Protein AF-A0A7J9IGW5-F1 (afdb_monomer)

Radius of gyration: 32.38 Å; Cα contacts (8 Å, |Δi|>4): 20; chains: 1; bounding box: 69×38×93 Å

Organism: NCBI:txid34283

Mean predicted aligned error: 16.5 Å

Sequence (155 aa):
MQTHYVLLLCSFKEQLQQHVRVHAMEAVMACWEIEQSLQSLTGVSPGEGTGATMSDDDDDQVDSDANLFDTSLDGTDSMGFGPLIPTESERSLMERVRHELKHELKQGYKEKIVDIREEILRKRRAGKLPGDTTSVLKAWWQSHSKWPYPTVSST

pLDDT: mean 78.78, std 19.57, range [35.03, 97.94]

Structure (mmCIF, N/CA/C/O backbone):
data_AF-A0A7J9IGW5-F1
#
_entry.id   AF-A0A7J9IGW5-F1
#
loop_
_atom_site.group_PDB
_atom_site.id
_atom_site.type_symbol
_atom_site.label_atom_id
_atom_site.label_alt_id
_atom_site.label_comp_id
_atom_site.label_asym_id
_atom_site.label_entity_id
_atom_site.label_seq_id
_atom_site.pdbx_PDB_ins_code
_atom_site.Cartn_x
_atom_site.Cartn_y
_atom_site.Cartn_z
_atom_site.occupancy
_atom_site.B_iso_or_equiv
_atom_site.auth_seq_id
_atom_site.auth_comp_id
_atom_site.auth_asym_id
_atom_site.auth_atom_id
_atom_site.pdbx_PDB_model_num
ATOM 1 N N . MET A 1 1 ? -18.458 -6.708 67.688 1.00 62.84 1 MET A N 1
ATOM 2 C CA . MET A 1 1 ? -18.883 -7.444 66.475 1.00 62.84 1 MET A CA 1
ATOM 3 C C . MET A 1 1 ? -19.549 -6.536 65.439 1.00 62.84 1 MET A C 1
ATOM 5 O O . MET A 1 1 ? -19.046 -6.483 64.328 1.00 62.84 1 MET A O 1
ATOM 9 N N . GLN A 1 2 ? -20.588 -5.759 65.781 1.00 73.44 2 GLN A N 1
ATOM 10 C CA . GLN A 1 2 ? -21.280 -4.862 64.829 1.00 73.44 2 GLN A CA 1
ATOM 11 C C . GLN A 1 2 ? -20.373 -3.784 64.192 1.00 73.44 2 GLN A C 1
ATOM 13 O O . GLN A 1 2 ? -20.466 -3.508 63.002 1.00 73.44 2 GLN A O 1
ATOM 18 N N . THR A 1 3 ? -19.465 -3.192 64.972 1.00 82.38 3 THR A N 1
ATOM 19 C CA . THR A 1 3 ? -18.587 -2.089 64.539 1.00 82.38 3 THR A CA 1
ATOM 20 C C . THR A 1 3 ? -17.556 -2.506 63.490 1.00 82.38 3 THR A C 1
ATOM 22 O O . THR A 1 3 ? -17.335 -1.775 62.531 1.00 82.38 3 THR A O 1
ATOM 25 N N . HIS A 1 4 ? -16.975 -3.702 63.616 1.00 86.12 4 HIS A N 1
ATOM 26 C CA . HIS A 1 4 ? -16.037 -4.240 62.624 1.00 86.12 4 HIS A CA 1
ATOM 27 C C . HIS A 1 4 ? -16.707 -4.496 61.272 1.00 86.12 4 HIS A C 1
ATOM 29 O O . HIS A 1 4 ? -16.107 -4.239 60.233 1.00 86.12 4 HIS A O 1
ATOM 35 N N . TYR A 1 5 ? -17.960 -4.952 61.286 1.00 90.00 5 TYR A N 1
ATOM 36 C CA . TYR A 1 5 ? -18.729 -5.174 60.065 1.00 90.00 5 TYR A CA 1
ATOM 37 C C . TYR A 1 5 ? -19.058 -3.858 59.346 1.00 90.00 5 TYR A C 1
ATOM 39 O O . TYR A 1 5 ? -18.898 -3.757 58.135 1.00 90.00 5 TYR A O 1
ATOM 47 N N . VAL A 1 6 ? -19.439 -2.816 60.094 1.00 93.31 6 VAL A N 1
ATOM 48 C CA . VAL A 1 6 ? -19.693 -1.480 59.528 1.00 93.31 6 VAL A CA 1
ATOM 49 C C . VAL A 1 6 ? -18.425 -0.887 58.908 1.00 93.31 6 VAL A C 1
ATOM 51 O O . VAL A 1 6 ? -18.482 -0.378 57.793 1.00 93.31 6 VAL A O 1
ATOM 54 N N . LEU A 1 7 ? -17.274 -0.998 59.579 1.00 93.31 7 LEU A N 1
ATOM 55 C CA . LEU A 1 7 ? -15.996 -0.519 59.039 1.00 93.31 7 LEU A CA 1
ATOM 56 C C . LEU A 1 7 ? -15.583 -1.263 57.761 1.00 93.31 7 LEU A C 1
ATOM 58 O O . LEU A 1 7 ? -15.108 -0.630 56.822 1.00 93.31 7 LEU A O 1
ATOM 62 N N . LEU A 1 8 ? -15.812 -2.579 57.701 1.00 94.81 8 LEU A N 1
ATOM 63 C CA . LEU A 1 8 ? -15.556 -3.385 56.506 1.00 94.81 8 LEU A CA 1
ATOM 64 C C . LEU A 1 8 ? -16.446 -2.970 55.324 1.00 94.81 8 LEU A C 1
ATOM 66 O O . LEU A 1 8 ? -15.977 -2.872 54.196 1.00 94.81 8 LEU A O 1
ATOM 70 N N . LEU A 1 9 ? -17.731 -2.702 55.566 1.00 95.00 9 LEU A N 1
ATOM 71 C CA . LEU A 1 9 ? -18.628 -2.222 54.512 1.00 95.00 9 LEU A CA 1
ATOM 72 C C . LEU A 1 9 ? -18.240 -0.821 54.025 1.00 95.00 9 LEU A C 1
ATOM 74 O O . LEU A 1 9 ? -18.316 -0.547 52.827 1.00 95.00 9 LEU A O 1
ATOM 78 N N . CYS A 1 10 ? -17.799 0.056 54.930 1.00 94.81 10 CYS A N 1
ATOM 79 C CA . CYS A 1 10 ? -17.296 1.377 54.563 1.00 94.81 10 CYS A CA 1
ATOM 80 C C . CYS A 1 10 ? -16.046 1.283 53.681 1.00 94.81 10 CYS A C 1
ATOM 82 O O . CYS A 1 10 ? -16.005 1.937 52.640 1.00 94.81 10 CYS A O 1
ATOM 84 N N . SER A 1 11 ? -15.076 0.431 54.032 1.00 95.06 11 SER A N 1
ATOM 85 C CA . SER A 1 11 ? -13.873 0.260 53.211 1.00 95.06 11 SER A CA 1
ATOM 86 C C . SER A 1 11 ? -14.194 -0.333 51.837 1.00 95.06 11 SER A C 1
ATOM 88 O O . SER A 1 11 ? -13.666 0.136 50.830 1.00 95.06 11 SER A O 1
ATOM 90 N N . PHE A 1 12 ? -15.119 -1.296 51.760 1.00 95.88 12 PHE A N 1
ATOM 91 C CA . PHE A 1 12 ? -15.542 -1.878 50.484 1.00 95.88 12 PHE A CA 1
ATOM 92 C C . PHE A 1 12 ? -16.256 -0.854 49.591 1.00 95.88 12 PHE A C 1
ATOM 94 O O . PHE A 1 12 ? -16.012 -0.791 48.386 1.00 95.88 12 PHE A O 1
ATOM 101 N N . LYS A 1 13 ? -17.103 -0.001 50.183 1.00 94.88 13 LYS A N 1
ATOM 102 C CA . LYS A 1 13 ? -17.759 1.108 49.478 1.00 94.88 13 LYS A CA 1
ATOM 103 C C . LYS A 1 13 ? -16.735 2.089 48.906 1.00 94.88 13 LYS A C 1
ATOM 105 O O . LYS A 1 13 ? -16.854 2.463 47.741 1.00 94.88 13 LYS A O 1
ATOM 110 N N . GLU A 1 14 ? -15.755 2.507 49.702 1.00 95.31 14 GLU A N 1
ATOM 111 C CA . GLU A 1 14 ? -14.703 3.431 49.258 1.00 95.31 14 GLU A CA 1
ATOM 112 C C . GLU A 1 14 ? -13.860 2.824 48.133 1.00 95.31 14 GLU A C 1
ATOM 114 O O . GLU A 1 14 ? -13.611 3.481 47.121 1.00 95.31 14 GLU A O 1
ATOM 119 N N . GLN A 1 15 ? -13.494 1.547 48.262 1.00 92.56 15 GLN A N 1
ATOM 120 C CA . GLN A 1 15 ? -12.727 0.825 47.251 1.00 92.56 15 GLN A CA 1
ATOM 121 C C . GLN A 1 15 ? -13.499 0.702 45.929 1.00 92.56 15 GLN A C 1
ATOM 123 O O . GLN A 1 15 ? -12.937 0.956 44.863 1.00 92.56 15 GLN A O 1
ATOM 128 N N . LEU A 1 16 ? -14.799 0.392 45.988 1.00 93.19 16 LEU A N 1
ATOM 129 C CA . LEU A 1 16 ? -15.656 0.322 44.805 1.00 93.19 16 LEU A CA 1
ATOM 130 C C . LEU A 1 16 ? -15.820 1.699 44.147 1.00 93.19 16 LEU A C 1
ATOM 132 O O . LEU A 1 16 ? -15.693 1.826 42.930 1.00 93.19 16 LEU A O 1
ATOM 136 N N . GLN A 1 17 ? -16.044 2.747 44.945 1.00 93.44 17 GLN A N 1
ATOM 137 C CA . GLN A 1 17 ? -16.135 4.118 44.439 1.00 93.44 17 GLN A CA 1
ATOM 138 C C . GLN A 1 17 ? -14.841 4.558 43.755 1.00 93.44 17 GLN A C 1
ATOM 140 O O . GLN A 1 17 ? -14.894 5.228 42.725 1.00 93.44 17 GLN A O 1
ATOM 145 N N . GLN A 1 18 ? -13.685 4.188 44.309 1.00 93.06 18 GLN A N 1
ATOM 146 C CA . GLN A 1 18 ? -12.398 4.507 43.707 1.00 93.06 18 GLN A CA 1
ATOM 147 C C . GLN A 1 18 ? -12.170 3.747 42.399 1.00 93.06 18 GLN A C 1
ATOM 149 O O . GLN A 1 18 ? -11.741 4.356 41.421 1.00 93.06 18 GLN A O 1
ATOM 154 N N . HIS A 1 19 ? -12.510 2.457 42.351 1.00 91.38 19 HIS A N 1
ATOM 155 C CA . HIS A 1 19 ? -12.392 1.650 41.137 1.00 91.38 19 HIS A CA 1
ATOM 156 C C . HIS A 1 19 ? -13.252 2.207 39.993 1.00 91.38 19 HIS A C 1
ATOM 158 O O . HIS A 1 19 ? -12.764 2.359 38.878 1.00 91.38 19 HIS A O 1
ATOM 164 N N . VAL A 1 20 ? -14.504 2.586 40.273 1.00 92.12 20 VAL A N 1
ATOM 165 C CA . VAL A 1 20 ? -15.383 3.215 39.271 1.00 92.12 20 VAL A CA 1
ATOM 166 C C . VAL A 1 20 ? -14.834 4.573 38.830 1.00 92.12 20 VAL A C 1
ATOM 168 O O . VAL A 1 20 ? -14.821 4.878 37.643 1.00 92.12 20 VAL A O 1
ATOM 171 N N . ARG A 1 21 ? -14.349 5.396 39.766 1.00 87.88 21 ARG A N 1
ATOM 172 C CA . ARG A 1 21 ? -13.859 6.742 39.440 1.00 87.88 21 ARG A CA 1
ATOM 173 C C . ARG A 1 21 ? -12.614 6.724 38.557 1.00 87.88 21 ARG A C 1
ATOM 175 O O . ARG A 1 21 ? -12.479 7.604 37.717 1.00 87.88 21 ARG A O 1
ATOM 182 N N . VAL A 1 22 ? -11.711 5.772 38.778 1.00 91.56 22 VAL A N 1
ATOM 183 C CA . VAL A 1 22 ? -10.436 5.701 38.055 1.00 91.56 22 VAL A CA 1
ATOM 184 C C . VAL A 1 22 ? -10.562 4.764 36.864 1.00 91.56 22 VAL A C 1
ATOM 186 O O . VAL A 1 22 ? -10.560 5.222 35.731 1.00 91.56 22 VAL A O 1
ATOM 189 N N . HIS A 1 23 ? -10.778 3.474 37.096 1.00 90.56 23 HIS A N 1
ATOM 190 C CA . HIS A 1 23 ? -10.657 2.472 36.039 1.00 90.56 23 HIS A CA 1
ATOM 191 C C . HIS A 1 23 ? -11.823 2.472 35.055 1.00 90.56 23 HIS A C 1
ATOM 193 O O . HIS A 1 23 ? -11.603 2.278 33.864 1.00 90.56 23 HIS A O 1
ATOM 199 N N . ALA A 1 24 ? -13.056 2.723 35.511 1.00 91.94 24 ALA A N 1
ATOM 200 C CA . ALA A 1 24 ? -14.171 2.837 34.569 1.00 91.94 24 ALA A CA 1
ATOM 201 C C . ALA A 1 24 ? -14.054 4.121 33.734 1.00 91.94 24 ALA A C 1
ATOM 203 O O . ALA A 1 24 ? -14.325 4.092 32.539 1.00 91.94 24 ALA A O 1
ATOM 204 N N . MET A 1 25 ? -13.590 5.223 34.333 1.00 91.50 25 MET A N 1
ATOM 205 C CA . MET A 1 25 ? -13.321 6.461 33.596 1.00 91.50 25 MET A CA 1
ATOM 206 C C . MET A 1 25 ? -12.191 6.274 32.576 1.00 91.50 25 MET A C 1
ATOM 208 O O . MET A 1 25 ? -12.356 6.637 31.419 1.00 91.50 25 MET A O 1
ATOM 212 N N . GLU A 1 26 ? -11.072 5.667 32.977 1.00 93.44 26 GLU A N 1
ATOM 213 C CA . GLU A 1 26 ? -9.951 5.334 32.087 1.00 93.44 26 GLU A CA 1
ATOM 214 C C . GLU A 1 26 ? -10.400 4.451 30.921 1.00 93.44 26 GLU A C 1
ATOM 216 O O . GLU A 1 26 ? -10.059 4.739 29.777 1.00 93.44 26 GLU A O 1
ATOM 221 N N . ALA A 1 27 ? -11.210 3.423 31.185 1.00 94.62 27 ALA A N 1
ATOM 222 C CA . ALA A 1 27 ? -11.748 2.558 30.141 1.00 94.62 27 ALA A CA 1
ATOM 223 C C . ALA A 1 27 ? -12.651 3.327 29.163 1.00 94.62 27 ALA A C 1
ATOM 225 O O . ALA A 1 27 ? -12.509 3.170 27.955 1.00 94.62 27 ALA A O 1
ATOM 226 N N . VAL A 1 28 ? -13.536 4.194 29.667 1.00 94.06 28 VAL A N 1
ATOM 227 C CA . VAL A 1 28 ? -14.416 5.023 28.825 1.00 94.06 28 VAL A CA 1
ATOM 228 C C . VAL A 1 28 ? -13.605 5.984 27.958 1.00 94.06 28 VAL A C 1
ATOM 230 O O . VAL A 1 28 ? -13.875 6.101 26.765 1.00 94.06 28 VAL A O 1
ATOM 233 N N . MET A 1 29 ? -12.593 6.643 28.527 1.00 94.12 29 MET A N 1
ATOM 234 C CA . MET A 1 29 ? -11.717 7.533 27.763 1.00 94.12 29 MET A CA 1
ATOM 235 C C . MET A 1 29 ? -10.921 6.766 26.705 1.00 94.12 29 MET A C 1
ATOM 237 O O . MET A 1 29 ? -10.863 7.212 25.566 1.00 94.12 29 MET A O 1
ATOM 241 N N . ALA A 1 30 ? -10.371 5.596 27.040 1.00 95.31 30 ALA A N 1
ATOM 242 C CA . ALA A 1 30 ? -9.642 4.766 26.084 1.00 95.31 30 ALA A CA 1
ATOM 243 C C . ALA A 1 30 ? -10.539 4.287 24.931 1.00 95.31 30 ALA A C 1
ATOM 245 O O . ALA A 1 30 ? -10.126 4.320 23.774 1.00 95.31 30 ALA A O 1
ATOM 246 N N . CYS A 1 31 ? -11.781 3.884 25.218 1.00 93.38 31 CYS A N 1
ATOM 247 C CA . CYS A 1 31 ? -12.757 3.552 24.180 1.00 93.38 31 CYS A CA 1
ATOM 248 C C . CYS A 1 31 ? -13.037 4.754 23.273 1.00 93.38 31 CYS A C 1
ATOM 250 O O . CYS A 1 31 ? -12.983 4.620 22.053 1.00 93.38 31 CYS A O 1
ATOM 252 N N . TRP A 1 32 ? -13.249 5.934 23.858 1.00 92.81 32 TRP A N 1
ATOM 253 C CA . TRP A 1 32 ? -13.467 7.158 23.092 1.00 92.81 32 TRP A CA 1
ATOM 254 C C . TRP A 1 32 ? -12.257 7.530 22.219 1.00 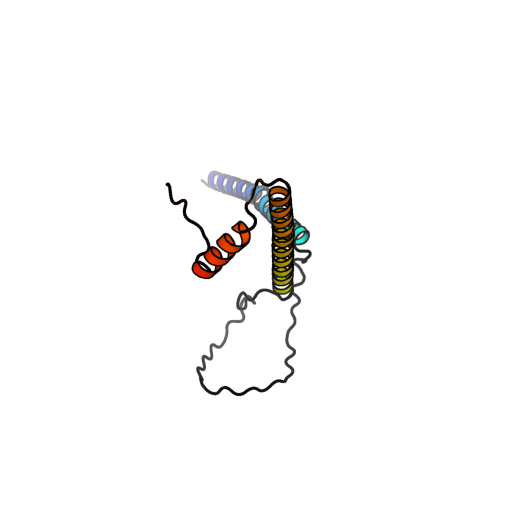92.81 32 TRP A C 1
ATOM 256 O O . TRP A 1 32 ? -12.421 7.894 21.058 1.00 92.81 32 TRP A O 1
ATOM 266 N N . GLU A 1 33 ? -11.032 7.397 22.729 1.00 95.25 33 GLU A N 1
ATOM 267 C CA . GLU A 1 33 ? -9.802 7.637 21.961 1.00 95.25 33 GLU A CA 1
ATOM 268 C C . GLU A 1 33 ? -9.653 6.670 20.778 1.00 95.25 33 GLU A C 1
ATOM 270 O O . GLU A 1 33 ? -9.259 7.083 19.681 1.00 95.25 33 GLU A O 1
ATOM 275 N N . ILE A 1 34 ? -9.988 5.391 20.975 1.00 92.25 34 ILE A N 1
ATOM 276 C CA . ILE A 1 34 ? -9.997 4.386 19.905 1.00 92.25 34 ILE A CA 1
ATOM 277 C C . ILE A 1 34 ? -11.043 4.752 18.848 1.00 92.25 34 ILE A C 1
ATOM 279 O O . ILE A 1 34 ? -10.729 4.742 17.658 1.00 92.25 34 ILE A O 1
ATOM 283 N N . GLU A 1 35 ? -12.254 5.122 19.261 1.00 88.00 35 GLU A N 1
ATOM 284 C CA . GLU A 1 35 ? -13.326 5.549 18.355 1.00 88.00 35 GLU A CA 1
ATOM 285 C C . GLU A 1 35 ? -12.926 6.778 17.535 1.00 88.00 35 GLU A C 1
ATOM 287 O O . GLU A 1 35 ? -13.063 6.774 16.312 1.00 88.00 35 GLU A O 1
ATOM 292 N N . GLN A 1 36 ? -12.358 7.802 18.176 1.00 89.31 36 GLN A N 1
ATOM 293 C CA . GLN A 1 36 ? -11.848 8.991 17.487 1.00 89.31 36 GLN A CA 1
ATOM 294 C C . GLN A 1 36 ? -10.734 8.644 16.494 1.00 8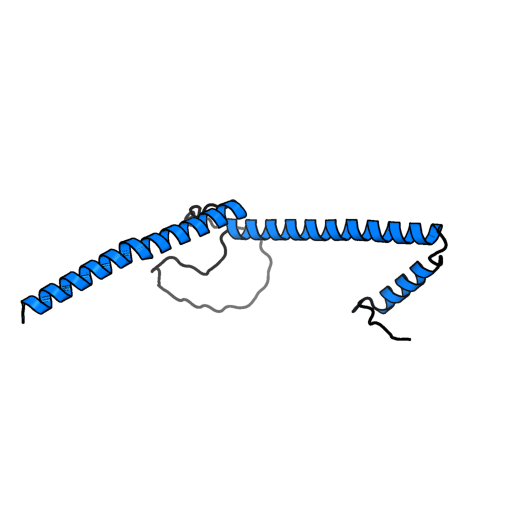9.31 36 GLN A C 1
ATOM 296 O O . GLN A 1 36 ? 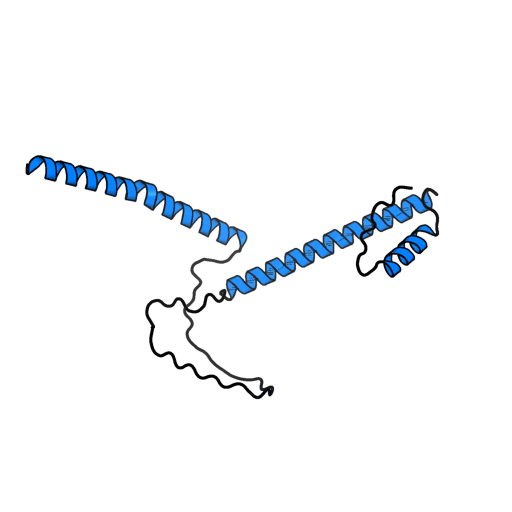-10.712 9.152 15.371 1.00 89.31 36 GLN A O 1
ATOM 301 N N . SER A 1 37 ? -9.818 7.752 16.878 1.00 91.19 37 SER A N 1
ATOM 302 C CA . SER A 1 37 ? -8.728 7.302 16.006 1.00 91.19 37 SER A CA 1
ATOM 303 C C . SER A 1 37 ? -9.255 6.550 14.783 1.00 91.19 37 SER A C 1
ATOM 305 O O . SER A 1 37 ? -8.803 6.794 13.663 1.00 91.19 37 SER A O 1
ATOM 307 N N . LEU A 1 38 ? -10.246 5.675 14.976 1.00 86.19 38 LEU A N 1
ATOM 308 C CA . LEU A 1 38 ? -10.925 4.969 13.891 1.00 86.19 38 LEU A CA 1
ATOM 309 C C . LEU A 1 38 ? -11.657 5.943 12.970 1.00 86.19 38 LEU A C 1
ATOM 311 O O . LEU A 1 38 ? -11.522 5.842 11.752 1.00 86.19 38 LEU A O 1
ATOM 315 N N . GLN A 1 39 ? -12.379 6.913 13.524 1.00 84.94 39 GLN A N 1
ATOM 316 C CA . GLN A 1 39 ? -13.105 7.905 12.739 1.00 84.94 39 GLN A CA 1
ATOM 317 C C . GLN A 1 39 ? -12.160 8.794 11.920 1.00 84.94 39 GLN A C 1
ATOM 319 O O . GLN A 1 39 ? -12.436 9.064 10.755 1.00 84.94 39 GLN A O 1
ATOM 324 N N . SER A 1 40 ? -11.014 9.183 12.480 1.00 85.88 40 SER A N 1
ATOM 325 C CA . SER A 1 40 ? -9.968 9.924 11.764 1.00 85.88 40 SER A CA 1
ATOM 326 C C . SER A 1 40 ? -9.372 9.121 10.601 1.00 85.88 40 SER A C 1
ATOM 328 O O . SER A 1 40 ? -9.213 9.644 9.499 1.00 85.88 40 SER A O 1
ATOM 330 N N . LEU A 1 41 ? -9.080 7.834 10.821 1.00 83.31 41 LEU A N 1
ATOM 331 C CA . LEU A 1 41 ? -8.473 6.970 9.805 1.00 83.31 41 LEU A CA 1
ATOM 332 C C . LEU A 1 41 ? -9.456 6.581 8.692 1.00 83.31 41 LEU A C 1
ATOM 334 O O . LEU A 1 41 ? -9.062 6.436 7.537 1.00 83.31 41 LEU A O 1
ATOM 338 N N . THR A 1 42 ? -10.723 6.364 9.043 1.00 79.62 42 THR A N 1
ATOM 339 C CA . THR A 1 42 ? -11.711 5.742 8.148 1.00 79.62 42 THR A CA 1
ATOM 340 C C . THR A 1 42 ? -12.753 6.716 7.604 1.00 79.62 42 THR A C 1
ATOM 342 O O . THR A 1 42 ? -13.390 6.423 6.590 1.00 79.62 42 THR A O 1
ATOM 345 N N . GLY A 1 43 ? -12.940 7.868 8.254 1.00 76.38 43 GLY A N 1
ATOM 346 C CA . GLY A 1 43 ? -13.982 8.844 7.937 1.00 76.38 43 GLY A CA 1
ATOM 347 C C . GLY A 1 43 ? -15.407 8.397 8.285 1.00 76.38 43 GLY A C 1
ATOM 348 O O . GLY A 1 43 ? -16.348 9.109 7.944 1.00 76.38 43 GLY A O 1
ATOM 349 N N . VAL A 1 44 ? -15.592 7.240 8.936 1.00 68.31 44 VAL A N 1
ATOM 350 C CA . VAL A 1 44 ? -16.911 6.679 9.281 1.00 68.31 44 VAL A CA 1
ATOM 351 C C . VAL A 1 44 ? -17.261 7.018 10.731 1.00 68.31 44 VAL A C 1
ATOM 353 O O . VAL A 1 44 ? -16.439 6.837 11.628 1.00 68.31 44 VAL A O 1
ATOM 356 N N . SER A 1 45 ? -18.476 7.526 10.968 1.00 64.25 45 SER A N 1
ATOM 357 C CA . SER A 1 45 ? -18.961 7.860 12.313 1.00 64.25 45 SER A CA 1
ATOM 358 C C . SER A 1 45 ? -19.594 6.646 13.008 1.00 64.25 45 SER A C 1
ATOM 360 O O . SER A 1 45 ? -20.438 5.994 12.391 1.00 64.25 45 SER A O 1
ATOM 362 N N . PRO A 1 46 ? -19.289 6.362 14.293 1.00 55.22 46 PRO A N 1
ATOM 363 C CA . PRO A 1 46 ? -19.838 5.206 15.021 1.00 55.22 46 PRO A CA 1
ATOM 364 C C . PRO A 1 46 ? -21.370 5.200 15.213 1.00 55.22 46 PRO A C 1
ATOM 366 O O . PRO A 1 46 ? -21.923 4.218 15.698 1.00 55.22 46 PRO A O 1
ATOM 369 N N . GLY A 1 47 ? -22.070 6.285 14.866 1.00 55.62 47 GLY A N 1
ATOM 370 C CA . GLY A 1 47 ? -23.511 6.454 15.100 1.00 55.62 47 GLY A CA 1
ATOM 371 C C . GLY A 1 47 ? -24.432 6.138 13.916 1.00 55.62 47 GLY A C 1
ATOM 372 O O . GLY A 1 47 ? -25.647 6.180 14.079 1.00 55.62 47 GLY A O 1
ATOM 373 N N . GLU A 1 48 ? -23.899 5.822 12.734 1.00 50.06 48 GLU A N 1
ATOM 374 C CA . GLU A 1 48 ? -24.694 5.577 11.514 1.00 50.06 48 GLU A CA 1
ATOM 375 C C . GLU A 1 48 ? -25.120 4.110 11.337 1.00 50.06 48 GLU A C 1
ATOM 377 O O . GLU A 1 48 ? -25.335 3.629 10.228 1.00 50.06 48 GLU A O 1
ATOM 382 N N . GLY A 1 49 ? -25.327 3.397 12.446 1.00 50.34 49 GLY A N 1
ATOM 383 C CA . GLY A 1 49 ? -26.164 2.198 12.475 1.00 50.34 49 GLY A CA 1
ATOM 384 C C . GLY A 1 49 ? -27.635 2.599 12.399 1.00 50.34 49 GLY A C 1
ATOM 385 O O . GLY A 1 49 ? -28.372 2.481 13.376 1.00 50.34 49 GLY A O 1
ATOM 386 N N . THR A 1 50 ? -28.052 3.150 11.260 1.00 43.81 50 THR A N 1
ATOM 387 C CA . THR A 1 50 ? -29.461 3.417 10.982 1.00 43.81 50 THR A CA 1
ATOM 388 C C . THR A 1 50 ? -30.195 2.083 10.943 1.00 43.81 50 THR A C 1
ATOM 390 O O . THR A 1 50 ? -29.982 1.249 10.067 1.00 43.81 50 THR A O 1
ATOM 393 N N . GLY A 1 51 ? -31.072 1.876 11.923 1.00 50.94 51 GLY A N 1
ATOM 394 C CA . GLY A 1 51 ? -32.138 0.898 11.806 1.00 50.94 51 GLY A CA 1
ATOM 395 C C . GLY A 1 51 ? -33.002 1.246 10.595 1.00 50.94 51 GLY A C 1
ATOM 396 O O . GLY A 1 51 ? -33.826 2.149 10.662 1.00 50.94 51 GLY A O 1
ATOM 397 N N . ALA A 1 52 ? -32.789 0.535 9.497 1.00 41.22 52 ALA A N 1
ATOM 398 C CA . ALA A 1 52 ? -33.721 0.391 8.387 1.00 41.22 52 ALA A CA 1
ATOM 399 C C . ALA A 1 52 ? -33.802 -1.124 8.153 1.00 41.22 52 ALA A C 1
ATOM 401 O O . ALA A 1 52 ? -32.883 -1.729 7.617 1.00 41.22 52 ALA A O 1
ATOM 402 N N . THR A 1 53 ? -34.694 -1.857 8.820 1.00 51.41 53 THR A N 1
ATOM 403 C CA . THR A 1 53 ? -36.113 -2.021 8.462 1.00 51.41 53 THR A CA 1
ATOM 404 C C . THR A 1 53 ? -36.370 -1.897 6.956 1.00 51.41 53 THR A C 1
ATOM 406 O O . THR A 1 53 ? -36.512 -0.795 6.442 1.00 51.41 53 THR A O 1
ATOM 409 N N . MET A 1 54 ? -36.448 -3.058 6.301 1.00 55.34 54 MET A N 1
ATOM 410 C CA . MET A 1 54 ? -37.371 -3.418 5.217 1.00 55.34 54 MET A CA 1
ATOM 411 C C . MET A 1 54 ? -37.574 -2.402 4.074 1.00 55.34 54 MET A C 1
ATOM 413 O O . MET A 1 54 ? -38.386 -1.488 4.187 1.00 55.34 54 MET A O 1
ATOM 417 N N . SER A 1 55 ? -36.976 -2.674 2.915 1.00 44.00 55 SER A N 1
ATOM 418 C CA . SER A 1 55 ? -37.740 -2.658 1.661 1.00 44.00 55 SER A CA 1
ATOM 419 C C . SER A 1 55 ? -37.106 -3.642 0.688 1.00 44.00 55 SER A C 1
ATOM 421 O O . SER A 1 55 ? -36.088 -3.370 0.061 1.00 44.00 55 SER A O 1
ATOM 423 N N . ASP A 1 56 ? -37.722 -4.812 0.672 1.00 57.97 56 ASP A N 1
ATOM 424 C CA . ASP A 1 56 ? -37.850 -5.708 -0.469 1.00 57.97 56 ASP A CA 1
ATOM 425 C C . ASP A 1 56 ? -38.382 -4.914 -1.681 1.00 57.97 56 ASP A C 1
ATOM 427 O O . ASP A 1 56 ? -39.319 -4.130 -1.497 1.00 57.97 56 ASP A O 1
ATOM 431 N N . ASP A 1 57 ? -37.756 -5.040 -2.856 1.00 58.31 57 ASP A N 1
ATOM 432 C CA . ASP A 1 57 ? -38.450 -5.041 -4.155 1.00 58.31 57 ASP A CA 1
ATOM 433 C C . ASP A 1 57 ? -37.521 -5.548 -5.282 1.00 58.31 57 ASP A C 1
ATOM 435 O O . ASP A 1 57 ? -36.312 -5.300 -5.279 1.00 58.31 57 ASP A O 1
ATOM 439 N N . ASP A 1 58 ? -38.140 -6.283 -6.201 1.00 52.44 58 ASP A N 1
ATOM 440 C CA . ASP A 1 58 ? -37.653 -7.386 -7.041 1.00 52.44 58 ASP A CA 1
ATOM 441 C C . ASP A 1 58 ? -36.666 -7.112 -8.212 1.00 52.44 58 ASP A C 1
ATOM 443 O O . ASP A 1 58 ? -36.445 -5.988 -8.664 1.00 52.44 58 ASP A O 1
ATOM 447 N N . ASP A 1 59 ? -36.184 -8.257 -8.735 1.00 46.97 59 ASP A N 1
ATOM 448 C CA . ASP A 1 59 ? -35.856 -8.621 -10.132 1.00 46.97 59 ASP A CA 1
ATOM 449 C C . ASP A 1 59 ? -34.374 -8.736 -10.560 1.00 46.97 59 ASP A C 1
ATOM 451 O O . ASP A 1 59 ? -33.727 -7.781 -10.980 1.00 46.97 59 ASP A O 1
ATOM 455 N N . ASP A 1 60 ? -33.865 -9.979 -10.565 1.00 46.31 60 ASP A N 1
ATOM 456 C CA . ASP A 1 60 ? -33.497 -10.653 -11.824 1.00 46.31 60 ASP A CA 1
ATOM 457 C C . ASP A 1 60 ? -33.364 -12.180 -11.625 1.00 46.31 60 ASP A C 1
ATOM 459 O O . ASP A 1 60 ? -32.501 -12.705 -10.916 1.00 46.31 60 ASP A O 1
ATOM 463 N N . GLN A 1 61 ? -34.270 -12.892 -12.290 1.00 49.94 61 GLN A N 1
ATOM 464 C CA . GLN A 1 61 ? -34.411 -14.340 -12.381 1.00 49.94 61 GLN A CA 1
ATOM 465 C C . GLN A 1 61 ? -33.255 -14.967 -13.182 1.00 49.94 61 GLN A C 1
ATOM 467 O O . GLN A 1 61 ? -33.163 -14.757 -14.391 1.00 49.94 61 GLN A O 1
ATOM 472 N N . VAL A 1 62 ? -32.428 -15.822 -12.560 1.00 44.66 62 VAL A N 1
ATOM 473 C CA . VAL A 1 62 ? -31.710 -16.887 -13.290 1.00 44.66 62 VAL A CA 1
ATOM 474 C C . VAL A 1 62 ? -31.803 -18.213 -12.529 1.00 44.66 62 VAL A C 1
ATOM 476 O O . VAL A 1 62 ? -31.435 -18.313 -11.361 1.00 44.66 62 VAL A O 1
ATOM 479 N N . ASP A 1 63 ? -32.333 -19.219 -13.221 1.00 43.81 63 ASP A N 1
ATOM 480 C CA . ASP A 1 63 ? -32.504 -20.607 -12.794 1.00 43.81 63 ASP A CA 1
ATOM 481 C C . ASP A 1 63 ? -31.252 -21.217 -12.148 1.00 43.81 63 ASP A C 1
ATOM 483 O O . ASP A 1 63 ? -30.168 -21.196 -12.737 1.00 43.81 63 ASP A O 1
ATOM 487 N N . SER A 1 64 ? -31.429 -21.885 -11.005 1.00 44.50 64 SER A N 1
ATOM 488 C CA . SER A 1 64 ? -30.683 -23.097 -10.633 1.00 44.50 64 SER A CA 1
ATOM 489 C C . SER A 1 64 ? -31.414 -23.832 -9.508 1.00 44.50 64 SER A C 1
ATOM 491 O O . SER A 1 64 ? -31.352 -23.453 -8.340 1.00 44.50 64 SER A O 1
ATOM 493 N N . ASP A 1 65 ? -32.120 -24.890 -9.897 1.00 39.34 65 ASP A N 1
ATOM 494 C CA . ASP A 1 65 ? -32.808 -25.835 -9.025 1.00 39.34 65 ASP A CA 1
ATOM 495 C C . ASP A 1 65 ? -31.883 -26.523 -7.998 1.00 39.34 65 ASP A C 1
ATOM 497 O O . ASP A 1 65 ? -30.735 -26.867 -8.282 1.00 39.34 65 ASP A O 1
ATOM 501 N N . ALA A 1 66 ? -32.500 -26.846 -6.854 1.00 43.69 66 ALA A N 1
ATOM 502 C CA . ALA A 1 66 ? -32.144 -27.870 -5.862 1.00 43.69 66 ALA A CA 1
ATOM 503 C C . ALA A 1 66 ? -31.029 -27.569 -4.831 1.00 43.69 66 ALA A C 1
ATOM 505 O O . ALA A 1 66 ? -29.891 -28.012 -4.956 1.00 4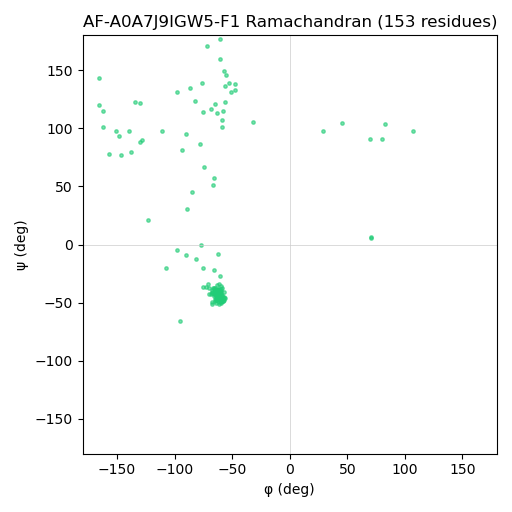3.69 66 ALA A O 1
ATOM 506 N N . ASN A 1 67 ? -31.419 -27.017 -3.672 1.00 38.59 67 ASN A N 1
ATOM 507 C CA . ASN A 1 67 ? -31.621 -27.875 -2.494 1.00 38.59 67 ASN A CA 1
ATOM 508 C C . ASN A 1 67 ? -32.387 -27.175 -1.359 1.00 38.59 67 ASN A C 1
ATOM 510 O O . ASN A 1 67 ? -31.959 -26.180 -0.784 1.00 38.59 67 ASN A O 1
ATOM 514 N N . LEU A 1 68 ? -33.518 -27.792 -1.035 1.00 48.69 68 LEU A N 1
ATOM 515 C CA . LEU A 1 68 ? -34.420 -27.534 0.074 1.00 48.69 68 LEU A CA 1
ATOM 516 C C . LEU A 1 68 ? -33.799 -28.079 1.377 1.00 48.69 68 LEU A C 1
ATOM 518 O O . LEU A 1 68 ? -33.679 -29.295 1.529 1.00 48.69 68 LEU A O 1
ATOM 522 N N . PHE A 1 69 ? -33.447 -27.218 2.333 1.00 35.03 69 PHE A N 1
ATOM 523 C CA . PHE A 1 69 ? -33.449 -27.615 3.745 1.00 35.03 69 PHE A CA 1
ATOM 524 C C . PHE A 1 69 ? -34.000 -26.485 4.611 1.00 35.03 69 PHE A C 1
ATOM 526 O O . PHE A 1 69 ? -33.321 -25.521 4.953 1.00 35.03 69 PHE A O 1
ATOM 533 N N . ASP A 1 70 ? -35.283 -26.647 4.907 1.00 44.41 70 ASP A N 1
ATOM 534 C CA . ASP A 1 70 ? -36.045 -25.973 5.942 1.00 44.41 70 ASP A CA 1
ATOM 535 C C . ASP A 1 70 ? -35.387 -26.187 7.317 1.00 44.41 70 ASP A C 1
ATOM 537 O O . ASP A 1 70 ? -35.167 -27.309 7.775 1.00 44.41 70 ASP A O 1
ATOM 541 N N . THR A 1 71 ? -35.056 -25.088 7.983 1.00 38.47 71 THR A N 1
ATOM 542 C CA . THR A 1 71 ? -34.935 -25.042 9.439 1.00 38.47 71 THR A CA 1
ATOM 543 C C . THR A 1 71 ? -35.570 -23.744 9.886 1.00 38.47 71 THR A C 1
ATOM 545 O O . THR A 1 71 ? -34.923 -22.733 10.143 1.00 38.47 71 THR A O 1
ATOM 548 N N . SER A 1 72 ? -36.897 -23.803 9.942 1.00 49.41 72 SER A N 1
ATOM 549 C CA . SER A 1 72 ? -37.674 -23.230 11.030 1.00 49.41 72 SER A CA 1
ATOM 550 C C . SER A 1 72 ? -36.885 -23.290 12.349 1.00 49.41 72 SER A C 1
ATOM 552 O O . SER A 1 72 ? -36.725 -24.352 12.953 1.00 49.41 72 SER A O 1
ATOM 554 N N . LEU A 1 73 ? -36.370 -22.141 12.789 1.00 41.75 73 LEU A N 1
ATOM 555 C CA . LEU A 1 73 ? -36.033 -21.903 14.186 1.00 41.75 73 LEU A CA 1
ATOM 556 C C . LEU A 1 73 ? -36.708 -20.600 14.607 1.00 41.75 73 LEU A C 1
ATOM 558 O O . LEU A 1 73 ? -36.190 -19.500 14.437 1.00 41.75 73 LEU A O 1
ATOM 562 N N . ASP A 1 74 ? -37.928 -20.791 15.084 1.00 42.56 74 ASP A N 1
ATOM 563 C CA . ASP A 1 74 ? -38.761 -19.820 15.769 1.00 42.56 74 ASP A CA 1
ATOM 564 C C . ASP A 1 74 ? -38.046 -19.235 17.003 1.00 42.56 74 ASP A C 1
ATOM 566 O O . ASP A 1 74 ? -37.431 -19.959 17.788 1.00 42.56 74 ASP A O 1
ATOM 570 N N . GLY A 1 75 ? -38.170 -17.915 17.156 1.00 50.56 75 GLY A N 1
ATOM 571 C CA . GLY A 1 75 ? -38.103 -17.197 18.426 1.00 50.56 75 GLY A CA 1
ATOM 572 C C . GLY A 1 75 ? -36.758 -17.108 19.148 1.00 50.56 75 GLY A C 1
ATOM 573 O O . GLY A 1 75 ? -36.512 -17.872 20.075 1.00 50.56 75 GLY A O 1
ATOM 574 N N . THR A 1 76 ? -35.969 -16.059 18.880 1.00 46.06 76 THR A N 1
ATOM 575 C CA . THR A 1 76 ? -35.249 -15.298 19.929 1.00 46.06 76 THR A CA 1
ATOM 576 C C . THR A 1 76 ? -34.927 -13.886 19.421 1.00 46.06 76 THR A C 1
ATOM 578 O O . THR A 1 76 ? -33.793 -13.574 19.070 1.00 46.06 76 THR A O 1
ATOM 581 N N . ASP A 1 77 ? -35.925 -13.002 19.430 1.00 46.47 77 ASP A N 1
ATOM 582 C CA . ASP A 1 77 ? -35.682 -11.559 19.516 1.00 46.47 77 ASP A CA 1
ATOM 583 C C . ASP A 1 77 ? -35.352 -11.221 20.977 1.00 46.47 77 ASP A C 1
ATOM 585 O O . ASP A 1 77 ? -36.219 -10.897 21.791 1.00 46.47 77 ASP A O 1
ATOM 589 N N . SER A 1 78 ? -34.080 -11.348 21.350 1.00 56.06 78 SER A N 1
ATOM 590 C CA . SER A 1 78 ? -33.569 -10.793 22.604 1.00 56.06 78 SER A CA 1
ATOM 591 C C . SER A 1 78 ? -32.113 -10.388 22.410 1.00 56.06 78 SER A C 1
ATOM 593 O O . SER A 1 78 ? -31.201 -11.194 22.560 1.00 5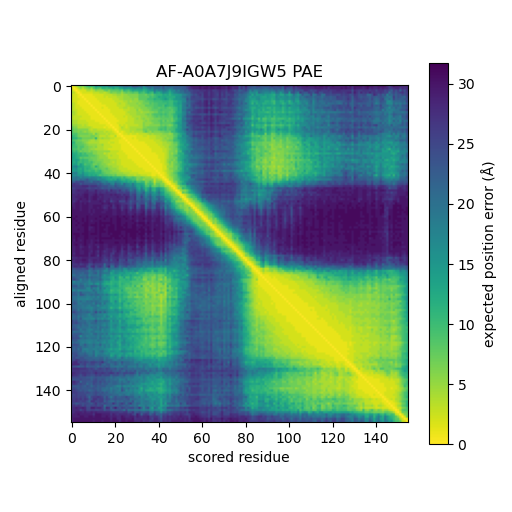6.06 78 SER A O 1
ATOM 595 N N . MET A 1 79 ? -31.942 -9.109 22.063 1.00 54.97 79 MET A N 1
ATOM 596 C CA . MET A 1 79 ? -30.726 -8.424 21.600 1.00 54.97 79 MET A CA 1
ATOM 597 C C . MET A 1 79 ? -30.457 -8.616 20.103 1.00 54.97 79 MET A C 1
ATOM 599 O O . MET A 1 79 ? -29.980 -9.657 19.668 1.00 54.97 79 MET A O 1
ATOM 603 N N . GLY A 1 80 ? -30.754 -7.567 19.325 1.00 50.62 80 GLY A N 1
ATOM 604 C CA . GLY A 1 80 ? -30.600 -7.465 17.868 1.00 50.62 80 GLY A CA 1
ATOM 605 C C . GLY A 1 80 ? -29.153 -7.474 17.368 1.00 50.62 80 GLY A C 1
ATOM 606 O O . GLY A 1 80 ? -28.757 -6.611 16.591 1.00 50.62 80 GLY A O 1
ATOM 607 N N . PHE A 1 81 ? -28.365 -8.451 17.802 1.00 50.09 81 PHE A N 1
ATOM 608 C CA . PHE A 1 81 ? -27.121 -8.841 17.159 1.00 50.09 81 PHE A CA 1
ATOM 609 C C . PHE A 1 81 ? -27.442 -9.987 16.197 1.00 50.09 81 PHE A C 1
ATOM 611 O O . PHE A 1 81 ? -27.295 -11.165 16.520 1.00 50.09 81 PHE A O 1
ATOM 618 N N . GLY A 1 82 ? -27.934 -9.626 15.009 1.00 61.72 82 GLY A N 1
ATOM 619 C CA . GLY A 1 82 ? -27.967 -10.545 13.872 1.00 61.72 82 GLY A CA 1
ATOM 620 C C . GLY A 1 82 ? -26.548 -11.005 13.488 1.00 61.72 82 GLY A C 1
ATOM 621 O O . GLY A 1 82 ? -25.567 -10.550 14.085 1.00 61.72 82 GLY A O 1
ATOM 622 N N . PRO A 1 83 ? -26.404 -11.905 12.496 1.00 58.62 83 PRO A N 1
ATOM 623 C CA . PRO A 1 83 ? -25.096 -12.364 12.022 1.00 58.62 83 PRO A CA 1
ATOM 624 C C . PRO A 1 83 ? -24.155 -11.171 11.792 1.00 58.62 83 PRO A C 1
ATOM 626 O O . PRO A 1 83 ? -24.608 -10.154 11.272 1.00 58.62 83 PRO A O 1
ATOM 629 N N . LEU A 1 84 ? -22.876 -11.291 12.186 1.00 69.31 84 LEU A N 1
ATOM 630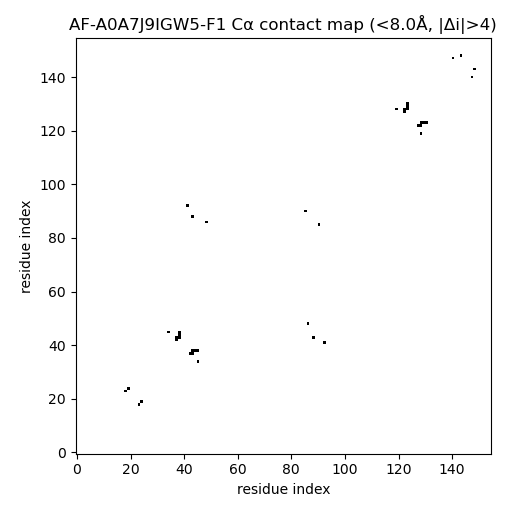 C CA . LEU A 1 84 ? -21.834 -10.244 12.125 1.00 69.31 84 LEU A CA 1
ATOM 631 C C . LEU A 1 84 ? -21.467 -9.853 10.681 1.00 69.31 84 LEU A C 1
ATOM 633 O O . LEU A 1 84 ? -20.324 -9.989 10.243 1.00 69.31 84 LEU A O 1
ATOM 637 N N . ILE A 1 85 ? -22.450 -9.425 9.905 1.00 71.00 85 ILE A N 1
ATOM 638 C CA . ILE A 1 85 ? -22.267 -8.977 8.542 1.00 71.00 85 ILE A CA 1
ATOM 639 C C . ILE A 1 85 ? -21.799 -7.521 8.627 1.00 71.00 85 ILE A C 1
ATOM 641 O O . ILE A 1 85 ? -22.515 -6.704 9.208 1.00 71.00 85 ILE A O 1
ATOM 645 N N . PRO A 1 86 ? -20.635 -7.179 8.040 1.00 74.19 86 PRO A N 1
ATOM 646 C CA . PRO A 1 86 ? -20.152 -5.806 8.018 1.00 74.19 86 PRO A CA 1
ATOM 647 C C . PRO A 1 86 ? -21.210 -4.858 7.458 1.00 74.19 86 PRO A C 1
ATOM 649 O O . PRO A 1 86 ? -21.880 -5.181 6.472 1.00 74.19 86 PRO A O 1
ATOM 652 N N . THR A 1 87 ? -21.336 -3.690 8.072 1.00 81.94 87 THR A N 1
ATOM 653 C CA . THR A 1 87 ? -22.199 -2.601 7.612 1.00 81.94 87 THR A CA 1
ATOM 654 C C . THR A 1 87 ? -21.790 -2.133 6.214 1.00 81.94 87 THR A C 1
ATOM 656 O O . THR A 1 87 ? -20.671 -2.358 5.747 1.00 81.94 87 THR A O 1
ATOM 659 N N . GLU A 1 88 ? -22.696 -1.467 5.501 1.00 79.12 88 GLU A N 1
ATOM 660 C CA . GLU A 1 88 ? -22.402 -0.945 4.162 1.00 79.12 88 GLU A CA 1
ATOM 661 C C . GLU A 1 88 ? -21.214 0.032 4.161 1.00 79.12 88 GLU A C 1
ATOM 663 O O . GLU A 1 88 ? -20.371 -0.016 3.262 1.00 79.12 88 GLU A O 1
ATOM 668 N N . SER A 1 89 ? -21.092 0.857 5.205 1.00 78.50 89 SER A N 1
ATOM 669 C CA . SER A 1 89 ? -19.975 1.785 5.382 1.00 78.50 89 SER A CA 1
ATOM 670 C C . SER A 1 89 ? -18.643 1.051 5.576 1.00 78.50 89 SER A C 1
ATOM 672 O O . SER A 1 89 ? -17.653 1.416 4.937 1.00 78.50 89 SER A O 1
ATOM 674 N N . GLU A 1 90 ? -18.620 -0.027 6.365 1.00 83.00 90 GLU A N 1
ATOM 675 C CA . GLU A 1 90 ? -17.444 -0.891 6.538 1.00 83.00 90 GLU A CA 1
ATOM 676 C C . GLU A 1 90 ? -17.058 -1.597 5.233 1.00 83.00 90 GLU A C 1
ATOM 678 O O . GLU A 1 90 ? -15.880 -1.625 4.868 1.00 83.00 90 GLU A O 1
ATOM 683 N N . ARG A 1 91 ? -18.036 -2.109 4.473 1.00 85.06 91 ARG A N 1
ATOM 684 C CA . ARG A 1 91 ? -17.772 -2.707 3.151 1.00 85.06 91 ARG A CA 1
ATOM 685 C C . ARG A 1 91 ? -17.197 -1.677 2.174 1.00 85.06 91 ARG A C 1
ATOM 687 O O . ARG A 1 91 ? -16.213 -1.957 1.490 1.00 85.06 91 ARG A O 1
ATOM 694 N N . SER A 1 92 ? -17.774 -0.477 2.137 1.00 87.81 92 SER A N 1
ATOM 695 C CA . SER A 1 92 ? -17.323 0.635 1.291 1.00 87.81 92 SER A CA 1
ATOM 696 C C . SER A 1 92 ? -15.896 1.078 1.636 1.00 87.81 92 SER A C 1
ATOM 698 O O . SER A 1 92 ? -15.079 1.319 0.744 1.00 87.81 92 SER A O 1
ATOM 700 N N . LEU A 1 93 ? -15.561 1.133 2.930 1.00 87.81 93 LEU A N 1
ATOM 701 C CA . LEU A 1 93 ? -14.208 1.412 3.408 1.00 87.81 93 LEU A CA 1
ATOM 702 C C . LEU A 1 93 ? -13.214 0.346 2.936 1.00 87.81 93 LEU A C 1
ATOM 704 O O . LEU A 1 93 ? -12.185 0.694 2.358 1.00 87.81 93 LEU A O 1
ATOM 708 N N . MET A 1 94 ? -13.516 -0.937 3.155 1.00 88.44 94 MET A N 1
ATOM 709 C CA . MET A 1 94 ? -12.640 -2.034 2.727 1.00 88.44 94 MET A CA 1
ATOM 710 C C . MET A 1 94 ? -12.384 -1.992 1.220 1.00 88.44 94 MET A C 1
ATOM 712 O O . MET A 1 94 ? -11.250 -2.181 0.776 1.00 88.44 94 MET A O 1
ATOM 716 N N . GLU A 1 95 ? -13.414 -1.689 0.431 1.00 92.00 95 GLU A N 1
ATOM 717 C CA . GLU A 1 95 ? -13.287 -1.580 -1.017 1.00 92.00 95 GLU A CA 1
ATOM 718 C C . GLU A 1 95 ? -12.396 -0.402 -1.432 1.00 92.00 95 GLU A C 1
ATOM 720 O O . GLU A 1 95 ? -11.518 -0.569 -2.285 1.00 92.00 95 GLU A O 1
ATOM 725 N N . ARG A 1 96 ? -12.541 0.765 -0.787 1.00 91.56 96 ARG A N 1
ATOM 726 C CA . ARG A 1 96 ? -11.643 1.912 -1.007 1.00 91.56 96 ARG A CA 1
ATOM 727 C C . ARG A 1 96 ? -10.192 1.573 -0.674 1.00 91.56 96 ARG A C 1
ATOM 729 O O . ARG A 1 96 ? -9.328 1.778 -1.524 1.00 91.56 96 ARG A O 1
ATOM 736 N N . VAL A 1 97 ? -9.933 0.991 0.498 1.00 93.56 97 VAL A N 1
ATOM 737 C CA . VAL A 1 97 ? -8.581 0.588 0.934 1.00 93.56 97 VAL A CA 1
ATOM 738 C C . VAL A 1 97 ? -7.965 -0.404 -0.053 1.00 93.56 97 VAL A C 1
ATOM 740 O O . VAL A 1 97 ? -6.813 -0.261 -0.463 1.00 93.56 97 VAL A O 1
ATOM 743 N N . ARG A 1 98 ? -8.742 -1.394 -0.504 1.00 94.62 98 ARG A N 1
ATOM 744 C CA . ARG A 1 98 ? -8.304 -2.361 -1.516 1.00 94.62 98 ARG A CA 1
ATOM 745 C C . ARG A 1 98 ? -7.945 -1.674 -2.833 1.00 94.62 98 ARG A C 1
ATOM 747 O O . ARG A 1 98 ? -6.958 -2.047 -3.474 1.00 94.62 98 ARG A O 1
ATOM 754 N N . HIS A 1 99 ? -8.748 -0.702 -3.258 1.00 95.62 99 HIS A N 1
ATOM 755 C CA . HIS A 1 99 ? -8.502 0.075 -4.468 1.00 95.62 99 HIS A CA 1
ATOM 756 C C . HIS A 1 99 ? -7.233 0.921 -4.370 1.00 95.62 99 HIS A C 1
ATOM 758 O O . HIS A 1 99 ? -6.422 0.885 -5.298 1.00 95.62 99 HIS A O 1
ATOM 764 N N . GLU A 1 100 ? -7.047 1.630 -3.260 1.00 95.50 100 GLU A N 1
ATOM 765 C CA . GLU A 1 100 ? -5.887 2.484 -3.014 1.00 95.50 100 GLU A CA 1
ATOM 766 C C . GLU A 1 100 ? -4.600 1.662 -2.951 1.00 95.50 100 GLU A C 1
ATOM 768 O O . GLU A 1 100 ? -3.689 1.900 -3.741 1.00 95.50 100 GLU A O 1
ATOM 773 N N . LEU A 1 101 ? -4.575 0.585 -2.161 1.00 96.69 101 LEU A N 1
ATOM 774 C CA . LEU A 1 101 ? -3.421 -0.311 -2.081 1.00 96.69 101 LEU A CA 1
ATOM 775 C C . LEU A 1 101 ? -3.071 -0.921 -3.447 1.00 96.69 101 LEU A C 1
ATOM 777 O O . LEU A 1 101 ? -1.908 -0.983 -3.849 1.00 96.69 101 LEU A O 1
ATOM 781 N N . LYS A 1 102 ? -4.083 -1.358 -4.208 1.00 96.81 102 LYS A N 1
ATOM 782 C CA . LYS A 1 102 ? -3.884 -1.867 -5.573 1.00 96.81 102 LYS A CA 1
ATOM 783 C C . LYS A 1 102 ? -3.307 -0.791 -6.490 1.00 96.81 102 LYS A C 1
ATOM 785 O O . LYS A 1 102 ? -2.493 -1.116 -7.357 1.00 96.81 102 LYS A O 1
ATOM 790 N N . HIS A 1 103 ? -3.759 0.451 -6.352 1.00 97.88 103 HIS A N 1
ATOM 791 C CA . HIS A 1 103 ? -3.265 1.575 -7.134 1.00 97.88 103 HIS A CA 1
ATOM 792 C C . HIS A 1 103 ? -1.808 1.898 -6.778 1.00 97.88 103 HIS A C 1
ATOM 794 O O . HIS A 1 103 ? -0.968 1.912 -7.677 1.00 97.88 103 HIS A O 1
ATOM 800 N N . GLU A 1 104 ? -1.492 2.058 -5.493 1.00 97.62 104 GLU A N 1
ATOM 801 C CA . GLU A 1 104 ? -0.140 2.332 -4.997 1.00 97.62 104 GLU A CA 1
ATOM 802 C C . GLU A 1 104 ? 0.858 1.255 -5.418 1.00 97.62 104 GLU A C 1
ATOM 804 O O . GLU A 1 104 ? 1.905 1.569 -5.982 1.00 97.62 104 GLU A O 1
ATOM 809 N N . LEU A 1 105 ? 0.512 -0.026 -5.244 1.00 97.81 105 LEU A N 1
ATOM 810 C CA . LEU A 1 105 ? 1.366 -1.136 -5.670 1.00 97.81 105 LEU A CA 1
ATOM 811 C C . LEU A 1 105 ? 1.620 -1.095 -7.177 1.00 97.81 105 LEU A C 1
ATOM 813 O O . LEU A 1 105 ? 2.763 -1.194 -7.624 1.00 97.81 105 LEU A O 1
ATOM 817 N N . LYS A 1 106 ? 0.565 -0.930 -7.986 1.00 96.94 106 LYS A N 1
ATOM 818 C CA . LYS A 1 106 ? 0.708 -0.843 -9.446 1.00 96.94 106 LYS A CA 1
ATOM 819 C C . LYS A 1 106 ? 1.593 0.327 -9.855 1.00 96.94 106 LYS A C 1
ATOM 821 O O . LYS A 1 106 ? 2.421 0.162 -10.751 1.00 96.94 106 LYS A O 1
ATOM 826 N N . GLN A 1 107 ? 1.415 1.481 -9.221 1.00 97.94 107 GLN A N 1
ATOM 827 C CA . GLN A 1 107 ? 2.185 2.677 -9.518 1.00 97.94 107 GLN A CA 1
ATOM 828 C C . GLN A 1 107 ? 3.653 2.503 -9.110 1.00 97.94 107 GLN A C 1
ATOM 830 O O . GLN A 1 107 ? 4.531 2.673 -9.955 1.00 97.94 107 GLN A O 1
ATOM 835 N N . GLY A 1 108 ? 3.924 2.040 -7.887 1.00 97.69 108 GLY A N 1
ATOM 836 C CA . GLY A 1 108 ? 5.283 1.798 -7.398 1.00 97.69 108 GLY A CA 1
ATOM 837 C C . GLY A 1 108 ? 6.040 0.757 -8.228 1.00 97.69 108 GLY A C 1
ATOM 838 O O . GLY A 1 108 ? 7.208 0.953 -8.571 1.00 97.69 108 GLY A O 1
ATOM 839 N N . TYR A 1 109 ? 5.376 -0.326 -8.653 1.00 97.38 109 TYR A N 1
ATOM 840 C CA . TYR A 1 109 ? 5.994 -1.292 -9.566 1.00 97.38 109 TYR A CA 1
ATOM 841 C C . TYR A 1 109 ? 6.238 -0.711 -10.956 1.00 97.38 109 TYR A C 1
ATOM 843 O O . TYR A 1 109 ? 7.286 -0.971 -11.547 1.00 97.38 109 TYR A O 1
ATOM 851 N N . LYS A 1 110 ? 5.300 0.073 -11.494 1.00 96.62 110 LYS A N 1
ATOM 852 C CA . LYS A 1 110 ? 5.463 0.723 -12.798 1.00 96.62 110 LYS A CA 1
ATOM 853 C C . LYS A 1 110 ? 6.671 1.658 -12.796 1.00 96.62 110 LYS A C 1
ATOM 855 O O . LYS A 1 110 ? 7.490 1.562 -13.706 1.00 96.62 110 LYS A O 1
ATOM 860 N N . GLU A 1 111 ? 6.800 2.508 -11.781 1.00 97.81 111 GLU A N 1
ATOM 861 C CA . GLU A 1 111 ? 7.952 3.398 -11.595 1.00 97.81 111 GLU A CA 1
ATOM 862 C C . GLU A 1 111 ? 9.250 2.596 -11.509 1.00 97.81 111 GLU A C 1
ATOM 864 O O . GLU A 1 111 ? 10.177 2.825 -12.287 1.00 97.81 111 GLU A O 1
ATOM 869 N N . LYS A 1 112 ? 9.277 1.546 -10.680 1.00 97.69 112 LYS A N 1
ATOM 870 C CA . LYS A 1 112 ? 10.466 0.703 -10.546 1.00 97.69 112 LYS A CA 1
ATOM 871 C C . LYS A 1 112 ? 10.867 0.016 -11.853 1.00 97.69 112 LYS A C 1
ATOM 873 O O . LYS A 1 112 ? 12.056 -0.119 -12.146 1.00 97.69 112 LYS A O 1
ATOM 878 N N . ILE A 1 113 ? 9.896 -0.431 -12.648 1.00 95.00 113 ILE A N 1
ATOM 879 C CA . ILE A 1 113 ? 10.143 -1.030 -13.966 1.00 95.00 113 ILE A CA 1
ATOM 880 C C . ILE A 1 113 ? 10.739 0.003 -14.928 1.00 95.00 113 ILE A C 1
ATOM 882 O O . ILE A 1 113 ? 11.642 -0.341 -15.696 1.00 95.00 113 ILE A O 1
ATOM 886 N N . VAL A 1 114 ? 10.261 1.252 -14.896 1.00 96.62 114 VAL A N 1
ATOM 887 C CA . VAL A 1 114 ? 10.823 2.347 -15.700 1.00 96.62 114 VAL A CA 1
ATOM 888 C C . VAL A 1 114 ? 12.279 2.593 -15.308 1.00 96.62 114 VAL A C 1
ATOM 890 O O . VAL A 1 114 ? 13.139 2.539 -16.187 1.00 96.62 114 VAL A O 1
ATOM 893 N N . ASP A 1 115 ? 12.577 2.719 -14.014 1.00 97.50 115 ASP A N 1
ATOM 894 C CA . ASP A 1 115 ? 13.948 2.901 -13.517 1.00 97.50 115 ASP A CA 1
ATOM 895 C C . ASP A 1 115 ? 14.884 1.778 -13.981 1.00 97.50 115 ASP A C 1
ATOM 897 O O . ASP A 1 115 ? 15.988 2.022 -14.475 1.00 97.50 115 ASP A O 1
ATOM 901 N N . ILE A 1 116 ? 14.438 0.522 -13.861 1.00 94.19 116 ILE A N 1
ATOM 902 C CA . ILE A 1 116 ? 15.210 -0.647 -14.300 1.00 94.19 116 ILE A CA 1
ATOM 903 C C . ILE A 1 116 ? 15.441 -0.598 -15.813 1.00 94.19 116 ILE A C 1
ATOM 905 O O . ILE A 1 116 ? 16.551 -0.864 -16.282 1.00 94.19 116 ILE A O 1
ATOM 909 N N . ARG A 1 117 ? 14.415 -0.250 -16.599 1.00 91.88 117 ARG A N 1
ATOM 910 C CA . ARG A 1 117 ? 14.530 -0.127 -18.057 1.00 91.88 117 ARG A CA 1
ATOM 911 C C . ARG A 1 117 ? 15.550 0.944 -18.435 1.00 91.88 117 ARG A C 1
ATOM 913 O O . ARG A 1 117 ? 16.372 0.712 -19.324 1.00 91.88 117 ARG A O 1
ATOM 920 N N . GLU A 1 118 ? 15.512 2.096 -17.777 1.00 95.69 118 GLU A N 1
ATOM 921 C CA . GLU A 1 118 ? 16.468 3.175 -18.005 1.00 95.69 118 GLU A CA 1
ATOM 922 C C . GLU A 1 118 ? 17.890 2.775 -17.618 1.00 95.69 118 GLU A C 1
ATOM 924 O O . GLU A 1 118 ? 18.820 3.028 -18.388 1.00 95.69 118 GLU A O 1
ATOM 929 N N . GLU A 1 119 ? 18.063 2.096 -16.484 1.00 95.12 119 GLU A N 1
ATOM 930 C CA . GLU A 1 119 ? 19.360 1.596 -16.029 1.00 95.12 119 GLU A CA 1
ATOM 931 C C . GLU A 1 119 ? 19.951 0.577 -17.015 1.00 95.12 119 GLU A C 1
ATOM 933 O O . GLU A 1 119 ? 21.118 0.687 -17.397 1.00 95.12 119 GLU A O 1
ATOM 938 N N . ILE A 1 120 ? 19.142 -0.361 -17.520 1.00 91.12 120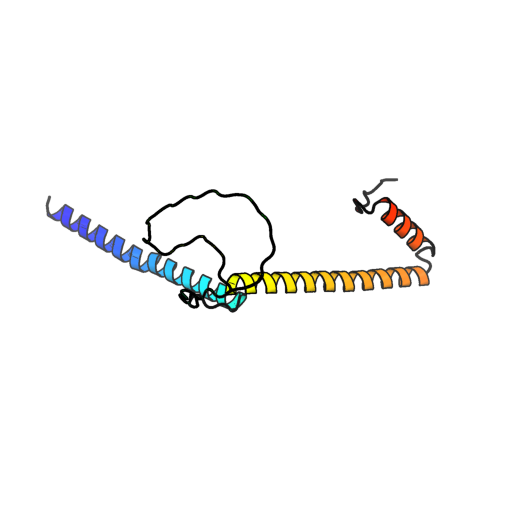 ILE A N 1
ATOM 939 C CA . ILE A 1 120 ? 19.558 -1.310 -18.566 1.00 91.12 120 ILE A CA 1
ATOM 940 C C . ILE A 1 120 ? 20.026 -0.561 -19.820 1.00 91.12 120 ILE A C 1
ATOM 942 O O . ILE A 1 120 ? 21.104 -0.841 -20.351 1.00 91.12 120 ILE A O 1
ATOM 946 N N . LEU A 1 121 ? 19.247 0.417 -20.296 1.00 91.06 121 LEU A N 1
ATOM 947 C CA . LEU A 1 121 ? 19.599 1.203 -21.483 1.00 91.06 121 LEU A CA 1
ATOM 948 C C . LEU A 1 121 ? 20.880 2.018 -21.275 1.00 91.06 121 LEU A C 1
ATOM 950 O O . LEU A 1 121 ? 21.698 2.124 -22.192 1.00 91.06 121 LEU A O 1
ATOM 954 N N . ARG A 1 122 ? 21.063 2.577 -20.077 1.00 95.00 122 ARG A N 1
ATOM 955 C CA . ARG A 1 122 ? 22.247 3.345 -19.686 1.00 95.00 122 ARG A CA 1
ATOM 956 C C . ARG A 1 122 ? 23.494 2.463 -19.676 1.00 95.00 122 ARG A C 1
ATOM 958 O O . ARG A 1 122 ? 24.479 2.816 -20.322 1.00 95.00 122 ARG A O 1
ATOM 965 N N . LYS A 1 123 ? 23.434 1.286 -19.041 1.00 94.12 123 LYS A N 1
ATOM 966 C CA . LYS A 1 123 ? 24.536 0.308 -19.044 1.00 94.12 123 LYS A CA 1
ATOM 967 C C . LYS A 1 123 ? 24.860 -0.199 -20.447 1.00 94.12 123 LYS A C 1
ATOM 969 O O . LYS A 1 123 ? 26.037 -0.335 -20.774 1.00 94.12 123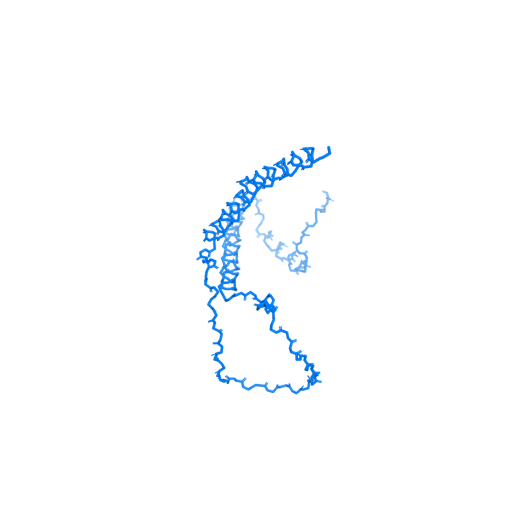 LYS A O 1
ATOM 974 N N . ARG A 1 124 ? 23.844 -0.408 -21.290 1.00 91.50 124 ARG A N 1
ATOM 975 C CA . ARG A 1 124 ? 24.025 -0.804 -22.694 1.00 91.50 124 ARG A CA 1
ATOM 976 C C . ARG A 1 124 ? 24.758 0.266 -23.504 1.00 91.50 124 ARG A C 1
ATOM 978 O O . ARG A 1 124 ? 25.718 -0.056 -24.190 1.00 91.50 124 ARG A O 1
ATOM 985 N N . ARG A 1 125 ? 24.354 1.541 -23.399 1.00 93.00 125 ARG A N 1
ATOM 986 C CA . ARG A 1 125 ? 25.049 2.658 -24.077 1.00 93.00 125 ARG A CA 1
ATOM 987 C C . ARG A 1 125 ? 26.499 2.812 -23.615 1.00 93.00 125 ARG A C 1
ATOM 989 O O . ARG A 1 125 ? 27.351 3.155 -24.420 1.00 93.00 125 ARG A O 1
ATOM 996 N N . ALA A 1 126 ? 26.773 2.525 -22.345 1.00 95.12 126 ALA A N 1
ATOM 997 C CA . ALA A 1 126 ? 28.124 2.532 -21.788 1.00 95.12 126 ALA A CA 1
ATOM 998 C C . ALA A 1 126 ? 28.964 1.289 -22.157 1.00 95.12 126 ALA A C 1
ATOM 1000 O O . ALA A 1 126 ? 30.090 1.172 -21.685 1.00 95.12 126 ALA A O 1
ATOM 1001 N N . GLY A 1 127 ? 28.419 0.330 -22.919 1.00 92.88 127 GLY A N 1
ATOM 1002 C CA . GLY A 1 127 ? 29.100 -0.924 -23.268 1.00 92.88 127 GLY A CA 1
ATOM 1003 C C . GLY A 1 127 ? 29.273 -1.909 -22.104 1.00 92.88 127 GLY A C 1
ATOM 1004 O O . GLY A 1 127 ? 29.922 -2.935 -22.266 1.00 92.88 127 GLY A O 1
ATOM 1005 N N . LYS A 1 128 ? 28.686 -1.631 -20.930 1.00 92.69 128 LYS A N 1
ATOM 1006 C CA . LYS A 1 128 ? 28.790 -2.476 -19.723 1.00 92.69 128 LYS A CA 1
ATOM 1007 C C . LYS A 1 128 ? 27.829 -3.666 -19.727 1.00 92.69 128 LYS A C 1
ATOM 1009 O O . LYS A 1 128 ? 27.934 -4.530 -18.864 1.00 92.69 128 LYS A O 1
ATOM 1014 N N . LEU A 1 129 ? 26.857 -3.672 -20.638 1.00 89.31 129 LEU A N 1
ATOM 1015 C CA . LEU A 1 129 ? 25.867 -4.733 -20.782 1.00 89.31 129 LEU A CA 1
ATOM 1016 C C . LEU A 1 129 ? 25.805 -5.173 -22.253 1.00 89.31 129 LEU A C 1
ATOM 1018 O O . LEU A 1 129 ? 25.523 -4.321 -23.104 1.00 89.31 129 LEU A O 1
ATOM 1022 N N . PRO A 1 130 ? 26.046 -6.461 -22.559 1.00 88.88 130 PRO A N 1
ATOM 1023 C CA . PRO A 1 130 ? 25.881 -7.007 -23.902 1.00 88.88 130 PRO A CA 1
ATOM 1024 C C . PRO A 1 130 ? 24.469 -6.776 -24.467 1.00 88.88 130 PRO A C 1
ATOM 1026 O O . PRO A 1 130 ? 23.470 -6.766 -23.743 1.00 88.88 130 PRO A O 1
ATOM 1029 N N . GLY A 1 131 ? 24.367 -6.569 -25.782 1.00 84.88 131 GLY A N 1
ATOM 1030 C CA . GLY A 1 131 ? 23.093 -6.255 -26.444 1.00 84.88 131 GLY A CA 1
ATOM 1031 C C . GLY A 1 131 ? 22.060 -7.390 -26.406 1.00 84.88 131 GLY A C 1
ATOM 1032 O O . GLY A 1 131 ? 20.862 -7.129 -26.512 1.00 84.88 131 GLY A O 1
ATOM 1033 N N . ASP A 1 132 ? 22.515 -8.627 -26.213 1.00 87.62 132 ASP A N 1
ATOM 1034 C CA . ASP A 1 132 ? 21.723 -9.857 -26.149 1.00 87.62 132 ASP A CA 1
ATOM 1035 C C . ASP A 1 132 ? 21.253 -10.219 -24.729 1.00 87.62 132 ASP A C 1
ATOM 1037 O O . ASP A 1 132 ? 20.396 -11.090 -24.573 1.00 87.62 132 ASP A O 1
ATOM 1041 N N . THR A 1 133 ? 21.730 -9.527 -23.686 1.00 85.25 133 THR A N 1
ATOM 1042 C CA . THR A 1 133 ? 21.396 -9.865 -22.290 1.00 85.25 133 THR A CA 1
ATOM 1043 C C . THR A 1 133 ? 19.889 -9.802 -22.029 1.00 85.25 133 THR A C 1
ATOM 1045 O O . THR A 1 133 ? 19.339 -10.639 -21.318 1.00 85.25 133 THR A O 1
ATOM 1048 N N . THR A 1 134 ? 19.175 -8.856 -22.654 1.00 84.19 134 THR A N 1
ATOM 1049 C CA . THR A 1 134 ? 17.707 -8.789 -22.560 1.00 84.19 134 THR A CA 1
ATOM 1050 C C . THR A 1 134 ? 17.030 -10.021 -23.167 1.00 84.19 134 THR A C 1
ATOM 1052 O O . THR A 1 134 ? 16.003 -10.459 -22.654 1.00 84.19 134 THR A O 1
ATOM 1055 N N . SER A 1 135 ? 17.586 -10.596 -24.236 1.00 89.56 135 SER A N 1
ATOM 1056 C CA . SER A 1 135 ? 17.063 -11.818 -24.859 1.00 89.56 135 SER A CA 1
ATOM 1057 C C . SER A 1 135 ? 17.280 -13.034 -23.960 1.00 89.56 135 SER A C 1
ATOM 1059 O O . SER A 1 135 ? 16.346 -13.807 -23.765 1.00 89.56 135 SER A O 1
ATOM 1061 N N . VAL A 1 136 ? 18.462 -13.153 -23.343 1.00 90.31 136 VAL A N 1
ATOM 1062 C CA . VAL A 1 136 ? 18.773 -14.215 -22.368 1.00 90.31 136 VAL A CA 1
ATOM 1063 C C . VAL A 1 136 ? 17.822 -14.156 -21.171 1.00 90.31 136 VAL A C 1
ATOM 1065 O O . VAL A 1 136 ? 17.209 -15.160 -20.818 1.00 90.31 136 VAL A O 1
ATOM 1068 N N . LEU A 1 137 ? 17.625 -12.968 -20.591 1.00 88.31 137 LEU A N 1
ATOM 1069 C CA . LEU A 1 137 ? 16.711 -12.783 -19.459 1.00 88.31 137 LEU A CA 1
ATOM 1070 C C . LEU A 1 137 ? 15.255 -13.099 -19.827 1.00 88.31 137 LEU A C 1
ATOM 1072 O O . LEU A 1 137 ? 14.543 -13.716 -19.038 1.00 88.31 137 LEU A O 1
ATOM 1076 N N . LYS A 1 138 ? 14.809 -12.726 -21.035 1.00 89.06 138 LYS A N 1
ATOM 1077 C CA . LYS A 1 138 ? 13.474 -13.092 -21.534 1.00 89.06 138 LYS A CA 1
ATOM 1078 C C . LYS A 1 138 ? 13.322 -14.602 -21.686 1.00 89.06 138 LYS A C 1
ATOM 1080 O O . LYS A 1 138 ? 12.315 -15.141 -21.241 1.00 89.06 138 LYS A O 1
ATOM 1085 N N . ALA A 1 139 ? 14.296 -15.281 -22.289 1.00 92.44 139 ALA A N 1
ATOM 1086 C CA . ALA A 1 139 ? 14.263 -16.734 -22.454 1.00 92.44 139 ALA A CA 1
ATOM 1087 C C . ALA A 1 139 ? 14.239 -17.456 -21.097 1.00 92.44 139 ALA A C 1
ATOM 1089 O O . ALA A 1 139 ? 13.455 -18.389 -20.901 1.00 92.44 139 ALA A O 1
ATOM 1090 N N . TRP A 1 140 ? 15.035 -16.972 -20.138 1.00 91.44 140 TRP A N 1
ATOM 1091 C CA . TRP A 1 140 ? 15.019 -17.477 -18.769 1.00 91.44 140 TRP A CA 1
ATOM 1092 C C . TRP A 1 140 ? 13.641 -17.300 -18.127 1.00 91.44 140 TRP A C 1
ATOM 1094 O O . TRP A 1 140 ? 13.074 -18.279 -17.649 1.00 91.44 140 TRP A O 1
ATOM 1104 N N . TRP A 1 141 ? 13.058 -16.098 -18.189 1.00 90.75 141 TRP A N 1
ATOM 1105 C CA . TRP A 1 141 ? 11.725 -15.831 -17.641 1.00 90.75 141 TRP A CA 1
ATOM 1106 C C . TRP A 1 141 ? 10.655 -16.750 -18.237 1.00 90.75 141 TRP A C 1
ATOM 1108 O O . TRP A 1 141 ? 9.865 -17.328 -17.497 1.00 90.75 141 TRP A O 1
ATOM 1118 N N . GLN A 1 142 ? 10.643 -16.925 -19.563 1.00 92.62 142 GLN A N 1
ATOM 1119 C CA . GLN A 1 142 ? 9.678 -17.811 -20.225 1.00 92.62 142 GLN A CA 1
ATOM 1120 C C . GLN A 1 142 ? 9.794 -19.255 -19.722 1.00 92.62 142 GLN A C 1
ATOM 1122 O O . GLN A 1 142 ? 8.782 -19.913 -19.494 1.00 92.62 142 GLN A O 1
ATOM 1127 N N . SER A 1 143 ? 11.023 -19.712 -19.471 1.00 93.38 143 SER A N 1
ATOM 1128 C CA . SER A 1 143 ? 11.302 -21.059 -18.958 1.00 93.38 143 SER A CA 1
ATOM 1129 C C . SER A 1 143 ? 10.974 -21.228 -17.465 1.00 93.38 143 SER A C 1
ATOM 1131 O O . SER A 1 143 ? 10.783 -22.351 -17.012 1.00 93.38 143 SER A O 1
ATOM 1133 N N . HIS A 1 144 ? 10.877 -20.132 -16.701 1.00 91.56 144 HIS A N 1
ATOM 1134 C CA . HIS A 1 144 ? 10.688 -20.140 -15.241 1.00 91.56 144 HIS A CA 1
ATOM 1135 C C . HIS A 1 144 ? 9.434 -19.366 -14.797 1.00 91.56 144 HIS A C 1
ATOM 1137 O O . HIS A 1 144 ? 9.321 -18.972 -13.640 1.00 91.56 144 HIS A O 1
ATOM 1143 N N . SER A 1 145 ? 8.463 -19.163 -15.692 1.00 90.19 145 SER A N 1
ATOM 1144 C CA . SER A 1 145 ? 7.291 -18.303 -15.457 1.00 90.19 145 SER A CA 1
ATOM 1145 C C . SER A 1 145 ? 6.406 -18.748 -14.284 1.00 90.19 145 SER A C 1
ATOM 1147 O O . SER A 1 145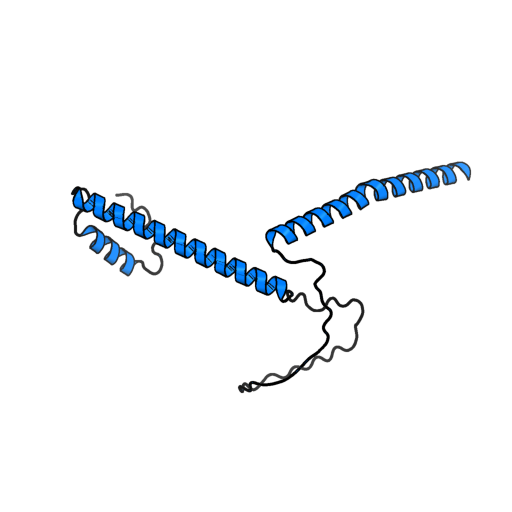 ? 5.772 -17.911 -13.646 1.00 90.19 145 SER A O 1
ATOM 1149 N N . LYS A 1 146 ? 6.399 -20.048 -13.955 1.00 91.50 146 LYS A N 1
ATOM 1150 C CA . LYS A 1 146 ? 5.692 -20.602 -12.787 1.00 91.50 146 LYS A CA 1
ATOM 1151 C C . LYS A 1 146 ? 6.348 -20.215 -11.456 1.00 91.50 146 LYS A C 1
ATOM 1153 O O . LYS A 1 146 ? 5.647 -20.062 -10.461 1.00 91.50 146 LYS A O 1
ATOM 1158 N N . TRP A 1 147 ? 7.677 -20.087 -11.432 1.00 89.06 147 TRP A N 1
ATOM 1159 C CA . TRP A 1 147 ? 8.445 -19.733 -10.237 1.00 89.06 147 TRP A CA 1
ATOM 1160 C C . TRP A 1 147 ? 9.672 -18.889 -10.604 1.00 89.06 147 TRP A C 1
ATOM 1162 O O . TRP A 1 147 ? 10.796 -19.396 -10.658 1.00 89.06 147 TRP A O 1
ATOM 1172 N N . PRO A 1 148 ? 9.480 -17.592 -10.886 1.00 84.50 148 PRO A N 1
ATOM 1173 C CA . PRO A 1 148 ? 10.512 -16.755 -11.483 1.00 84.50 148 PRO A CA 1
ATOM 1174 C C . PRO A 1 148 ? 11.466 -16.171 -10.432 1.00 84.50 148 PRO A C 1
ATOM 1176 O O . PRO A 1 148 ? 11.801 -14.988 -10.455 1.00 84.50 148 PRO A O 1
ATOM 1179 N N . TYR A 1 149 ? 11.915 -17.008 -9.503 1.00 87.56 149 TYR A N 1
ATOM 1180 C CA . TYR A 1 149 ? 12.867 -16.642 -8.464 1.00 87.56 149 TYR A CA 1
ATOM 1181 C C . TYR A 1 149 ? 14.184 -17.360 -8.749 1.00 87.56 149 TYR A C 1
ATOM 1183 O O . TYR A 1 149 ? 14.309 -18.546 -8.435 1.00 87.56 149 TYR A O 1
ATOM 1191 N N . PRO A 1 150 ? 15.154 -16.685 -9.391 1.00 82.00 150 PRO A N 1
ATOM 1192 C CA . PRO A 1 150 ? 16.435 -17.302 -9.685 1.00 82.00 150 PRO A CA 1
ATOM 1193 C C . PRO A 1 150 ? 17.154 -17.606 -8.371 1.00 82.00 150 PRO A C 1
ATOM 1195 O O . PRO A 1 150 ? 17.421 -16.711 -7.570 1.00 82.00 150 PRO A O 1
ATOM 1198 N N . THR A 1 151 ? 17.467 -18.875 -8.138 1.00 80.56 151 THR A N 1
ATOM 1199 C CA . THR A 1 151 ? 18.347 -19.275 -7.040 1.00 80.56 151 THR A CA 1
ATOM 1200 C C . THR A 1 151 ? 19.789 -18.972 -7.421 1.00 80.56 151 THR A C 1
ATOM 1202 O O . THR A 1 151 ? 20.199 -19.212 -8.561 1.00 80.56 151 THR A O 1
ATOM 1205 N N . VAL A 1 152 ? 20.574 -18.457 -6.472 1.00 72.62 152 VAL A N 1
ATOM 1206 C CA . VAL A 1 152 ? 22.015 -18.265 -6.665 1.00 72.62 152 VAL A CA 1
ATOM 1207 C C . VAL A 1 152 ? 22.656 -19.616 -6.984 1.00 72.62 152 VAL A C 1
ATOM 1209 O O . VAL A 1 152 ? 22.741 -20.501 -6.141 1.00 72.62 152 VAL A O 1
ATOM 1212 N N . SER A 1 153 ? 23.050 -19.802 -8.241 1.00 60.97 153 SER A N 1
ATOM 1213 C CA . SER A 1 153 ? 23.835 -20.959 -8.659 1.00 60.97 153 SER A CA 1
ATOM 1214 C C . SER A 1 153 ? 25.291 -20.549 -8.502 1.00 60.97 153 SER A C 1
ATOM 1216 O O . SER A 1 153 ? 25.822 -19.844 -9.357 1.00 60.97 153 SER A O 1
ATOM 1218 N N . SER A 1 154 ? 25.906 -20.886 -7.369 1.00 43.81 154 SER A N 1
ATOM 1219 C CA . SER A 1 154 ? 27.335 -20.655 -7.156 1.00 43.81 154 SER A CA 1
ATOM 1220 C C . SER A 1 154 ? 28.114 -21.387 -8.247 1.00 43.81 154 SER A C 1
ATOM 1222 O O . SER A 1 154 ? 28.047 -22.612 -8.325 1.00 43.81 154 SER A O 1
ATOM 1224 N N . THR A 1 155 ? 28.804 -20.640 -9.106 1.00 39.78 155 THR A N 1
ATOM 1225 C CA . THR A 1 155 ? 29.810 -21.166 -10.037 1.00 39.78 155 THR A CA 1
ATOM 1226 C C . THR A 1 155 ? 31.090 -20.386 -9.826 1.00 39.78 155 THR A C 1
ATOM 1228 O O . THR A 1 155 ? 30.980 -19.146 -9.682 1.00 39.78 155 THR A O 1
#

Solvent-accessible surface area (backbone atoms only — not comparable to full-atom values): 9913 Å² total; per-residue (Å²): 115,72,66,62,54,53,53,51,52,50,51,51,50,52,52,52,53,47,45,50,64,46,56,50,45,52,50,52,50,52,52,50,52,52,52,52,51,48,27,70,77,67,72,54,67,95,78,74,77,70,89,70,82,84,82,88,80,89,88,82,92,76,92,79,87,87,84,91,78,89,74,88,76,82,85,80,96,74,73,96,74,66,83,94,66,76,50,71,68,56,51,51,48,53,52,50,53,53,50,50,55,53,48,52,51,53,48,54,51,50,52,52,52,50,53,50,52,51,49,53,53,50,35,37,75,71,67,76,37,68,91,57,52,67,56,54,54,50,54,51,42,70,76,27,66,92,64,77,67,85,72,90,74,88,124

InterPro domains:
  IPR005539 ELK domain [PF03789] (100-121)
  IPR005539 ELK domain [PS51213] (100-120)
  IPR005539 ELK domain [SM01188] (100-121)
  IPR005541 KNOX2 [PF03791] (4-42)
  IPR005541 KNOX2 [SM01256] (3-43)
  IPR050224 Three Amino acid Loop Extension (TALE) homeobox [PTHR11850] (34-151)

Foldseek 3Di:
DVVVVVVVVVVVVVVVVVCCVPVVVVVVVVVVVVQVVCCVVQVDHPPPPDDDDDDDDDDDDDDDDDDDDDDDDDDDPDDPPDPPDDDPSRVVSVVVVVVVVVVVVVVVVVVVVVVVVVVQVVCVVVVNDDPCVVVVLVVLCVVQVVPSDDDPPPD

Secondary structure (DSSP, 8-state):
-HHHHHHHHHHHHHHHHHHIIIIIHHHHHHHHHHHHHHHHHH---TT------------------------------SS---S-PPPHHHHHHHHHHHHHHHHHHHHHHHHHHHHHHHHHHHHHHTTSS-TTHHHHHHHHHHHTTTS--------